Protein AF-A0A1B6I6C3-F1 (afdb_monomer)

InterPro domains:
  IPR018797 FAM98 [PF10239] (22-123)
  IPR018797 FAM98 [PTHR31353] (1-123)

Secondary structure (DSSP, 8-state):
-HHHHHHHHHHTT--S--HHHHHHHHHHGGG-HHHHHHHHHHHHHHHHHHT-S--PPPPSSGGGHHHHHHHHHHHHHHTT---HHHHSS-GGGTT-SHHHHHHHHHHHHHHHHHHHHHHHHS---

Radius of gyration: 13.98 Å; Cα contacts (8 Å, |Δi|>4): 141; chains: 1; bounding box: 34×27×42 Å

Solvent-accessible surface area (backbone atoms only — not comparable to full-atom values): 6972 Å² total; per-residue (Å²): 107,70,68,56,48,54,50,51,35,46,77,75,71,47,77,91,68,50,72,68,58,47,51,54,16,47,76,50,22,65,46,23,49,66,32,26,41,52,49,19,55,49,31,49,55,37,20,69,70,69,71,48,94,66,61,35,67,49,47,91,48,56,84,41,25,66,60,40,44,51,41,45,37,54,50,39,58,75,74,62,61,81,57,52,67,62,67,45,84,60,65,87,56,30,52,68,44,62,65,42,42,48,49,52,52,50,50,51,51,51,53,40,53,50,46,51,52,54,41,72,77,48,67,82,132

Nearest PDB structures (foldseek):
  3f29-assembly1_B  TM=3.106E-01  e=4.483E+00  Thioalkalivibrio nitratireducens
  1cnt-assembly1_1  TM=3.046E-01  e=4.264E+00  Homo sapiens

pLDDT: mean 94.32, std 7.53, range [50.09, 98.62]

Foldseek 3Di:
DLVVLQVLCVVVPNPPDDSVLSVVCLVCQLQDLSLQVLQQVLQVLLCVLVVDPDGADGDPGSVCSLVNLVRQLVSCVRVVPPPCLSNDDDSVRSSPDSVSSVVSSVVSSVSSVVSVVVCVVPPDD

Sequence (125 aa):
MENDILDAFKDIGYDKINSEKLESAIAEGPKSVEYTRLVEWLSKELKFLCSLDEHVNAITSADDSSSFLLEVSSFLKELGCQYTILTEGNVNQRLQTRGNRLLLLDFLLSELQAARMVRSNKPDP

Mean predicted aligned error: 3.37 Å

Structure (mmCIF, N/CA/C/O backbone):
data_AF-A0A1B6I6C3-F1
#
_entry.id   AF-A0A1B6I6C3-F1
#
loop_
_atom_site.group_PDB
_atom_site.id
_atom_site.type_symbol
_atom_site.label_atom_id
_atom_site.label_alt_id
_atom_site.label_comp_id
_atom_site.label_asym_id
_atom_site.label_entity_id
_atom_site.label_seq_id
_atom_site.pdbx_PDB_ins_code
_atom_site.Cartn_x
_atom_site.Cartn_y
_atom_site.Cartn_z
_atom_site.occupancy
_atom_site.B_iso_or_equiv
_atom_site.auth_seq_id
_atom_site.auth_comp_id
_atom_site.auth_asym_id
_atom_site.auth_atom_id
_atom_site.pdbx_PDB_model_num
ATOM 1 N N . MET A 1 1 ? 9.194 -10.058 9.286 1.00 78.38 1 MET A N 1
ATOM 2 C CA . MET A 1 1 ? 8.202 -9.432 8.393 1.00 78.38 1 MET A CA 1
ATOM 3 C C . MET A 1 1 ? 8.219 -7.913 8.499 1.00 78.38 1 MET A C 1
ATOM 5 O O . MET A 1 1 ? 8.493 -7.270 7.506 1.00 78.38 1 MET A O 1
ATOM 9 N N . GLU A 1 2 ? 7.976 -7.299 9.664 1.00 88.12 2 GLU A N 1
ATOM 10 C CA . GLU A 1 2 ? 7.976 -5.820 9.776 1.00 88.12 2 GLU A CA 1
ATOM 11 C C . GLU A 1 2 ? 9.348 -5.176 9.541 1.00 88.12 2 GLU A C 1
ATOM 13 O O . GLU A 1 2 ? 9.441 -4.210 8.789 1.00 88.12 2 GLU A O 1
ATOM 18 N N . ASN A 1 3 ? 10.414 -5.734 10.126 1.00 90.81 3 ASN A N 1
ATOM 19 C CA . ASN A 1 3 ? 11.779 -5.279 9.839 1.00 90.81 3 ASN A CA 1
ATOM 20 C C . ASN A 1 3 ? 12.133 -5.475 8.360 1.00 90.81 3 ASN A C 1
ATOM 22 O O . ASN A 1 3 ? 12.688 -4.570 7.753 1.00 90.81 3 ASN A O 1
ATOM 26 N N . ASP A 1 4 ? 11.723 -6.603 7.773 1.00 94.25 4 ASP A N 1
ATOM 27 C CA . ASP A 1 4 ? 11.951 -6.893 6.351 1.00 94.25 4 ASP A CA 1
ATOM 28 C C . ASP A 1 4 ? 11.240 -5.865 5.457 1.00 94.25 4 ASP A C 1
ATOM 30 O O . ASP A 1 4 ? 11.825 -5.370 4.502 1.00 94.25 4 ASP A O 1
ATOM 34 N N . ILE A 1 5 ? 10.014 -5.462 5.809 1.00 96.06 5 ILE A N 1
ATOM 35 C CA . ILE A 1 5 ? 9.279 -4.389 5.123 1.00 96.06 5 ILE A CA 1
ATOM 36 C C . ILE A 1 5 ? 10.001 -3.045 5.260 1.00 96.06 5 ILE A C 1
ATOM 38 O O . ILE A 1 5 ? 10.105 -2.306 4.283 1.00 96.06 5 ILE A O 1
ATOM 42 N N . LEU A 1 6 ? 10.506 -2.704 6.452 1.00 95.69 6 LEU A N 1
ATOM 43 C CA . LEU A 1 6 ? 11.266 -1.465 6.653 1.00 95.69 6 LEU A CA 1
ATOM 44 C C . LEU A 1 6 ? 12.542 -1.441 5.814 1.00 95.69 6 LEU A C 1
ATOM 46 O O . LEU A 1 6 ? 12.869 -0.405 5.238 1.00 95.69 6 LEU A O 1
ATOM 50 N N . ASP A 1 7 ? 13.261 -2.556 5.759 1.00 95.31 7 ASP A N 1
ATOM 51 C CA . ASP A 1 7 ? 14.483 -2.662 4.972 1.00 95.31 7 ASP A CA 1
ATOM 52 C C . ASP A 1 7 ? 14.167 -2.631 3.471 1.00 95.31 7 ASP A C 1
ATOM 54 O O . ASP A 1 7 ? 14.781 -1.853 2.745 1.00 95.31 7 ASP A O 1
ATOM 58 N N . ALA A 1 8 ? 13.105 -3.306 3.026 1.00 96.06 8 ALA A N 1
ATOM 59 C CA . ALA A 1 8 ? 12.632 -3.226 1.647 1.00 96.06 8 ALA A CA 1
ATOM 60 C C . ALA A 1 8 ? 12.236 -1.796 1.234 1.00 96.06 8 ALA A C 1
ATOM 62 O O . ALA A 1 8 ? 12.570 -1.377 0.126 1.00 96.06 8 ALA A O 1
ATOM 63 N N . PHE A 1 9 ? 11.587 -1.014 2.111 1.00 96.19 9 PHE A N 1
ATOM 64 C CA . PHE A 1 9 ? 11.314 0.409 1.859 1.00 96.19 9 PHE A CA 1
ATOM 65 C C . PHE A 1 9 ? 12.603 1.227 1.690 1.00 96.19 9 PHE A C 1
ATOM 67 O O . PHE A 1 9 ? 12.679 2.065 0.787 1.00 96.19 9 PHE A O 1
ATOM 74 N N . LYS A 1 10 ? 13.634 0.977 2.505 1.00 94.12 10 LYS A N 1
ATOM 75 C CA . LYS A 1 10 ? 14.937 1.646 2.351 1.00 94.12 10 LYS A CA 1
ATOM 76 C C . LYS A 1 10 ? 15.603 1.269 1.031 1.00 94.12 10 LYS A C 1
ATOM 78 O O . LYS A 1 10 ? 16.086 2.160 0.335 1.00 94.12 10 LYS A O 1
ATOM 83 N N . ASP A 1 11 ? 15.577 -0.010 0.664 1.00 92.88 11 ASP A N 1
ATOM 84 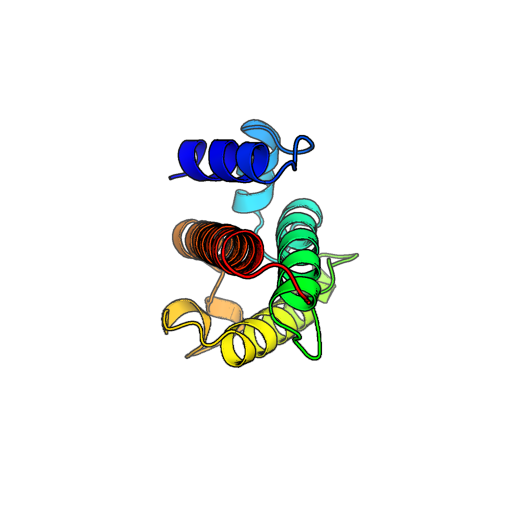C CA . ASP A 1 11 ? 16.205 -0.525 -0.558 1.00 92.88 11 ASP A CA 1
ATOM 85 C C . ASP A 1 11 ? 15.616 0.099 -1.827 1.00 92.88 11 ASP A C 1
ATOM 87 O O . ASP A 1 11 ? 16.311 0.298 -2.824 1.00 92.88 11 ASP A O 1
ATOM 91 N N . ILE A 1 12 ? 14.332 0.461 -1.793 1.00 92.50 12 ILE A N 1
ATOM 92 C CA . ILE A 1 12 ? 13.666 1.151 -2.901 1.00 92.50 12 ILE A CA 1
ATOM 93 C C . ILE A 1 12 ? 13.721 2.683 -2.805 1.00 92.50 12 ILE A C 1
ATOM 95 O O . ILE A 1 12 ? 13.165 3.356 -3.680 1.00 92.50 12 ILE A O 1
ATOM 99 N N . GLY A 1 13 ? 14.417 3.234 -1.807 1.00 91.62 13 GLY A N 1
ATOM 100 C CA . GLY A 1 13 ? 14.655 4.669 -1.645 1.00 91.62 13 GLY A CA 1
ATOM 101 C C . GLY A 1 13 ? 13.561 5.430 -0.889 1.00 91.62 13 GLY A C 1
ATOM 102 O O . GLY A 1 13 ? 13.476 6.648 -1.027 1.00 91.62 13 GLY A O 1
ATOM 103 N N . TYR A 1 14 ? 12.718 4.747 -0.108 1.00 93.38 14 TYR A N 1
ATOM 104 C CA . TYR A 1 14 ? 11.714 5.371 0.754 1.00 93.38 14 TYR A CA 1
ATOM 105 C C . TYR A 1 14 ? 12.191 5.407 2.213 1.00 93.38 14 TYR A C 1
ATOM 107 O O . TYR A 1 14 ? 12.094 4.432 2.954 1.00 93.38 14 TYR A O 1
ATOM 115 N N . ASP A 1 15 ? 12.676 6.564 2.655 1.00 90.25 15 ASP A N 1
ATOM 116 C CA . ASP A 1 15 ? 13.295 6.779 3.972 1.00 90.25 15 ASP A CA 1
ATOM 117 C C . ASP A 1 15 ? 12.369 7.458 5.001 1.00 90.25 15 ASP A C 1
ATOM 119 O O . ASP A 1 15 ? 12.757 7.723 6.140 1.00 90.25 15 ASP A O 1
ATOM 123 N N . LYS A 1 16 ? 11.115 7.740 4.627 1.00 91.69 16 LYS A N 1
ATOM 124 C CA . LYS 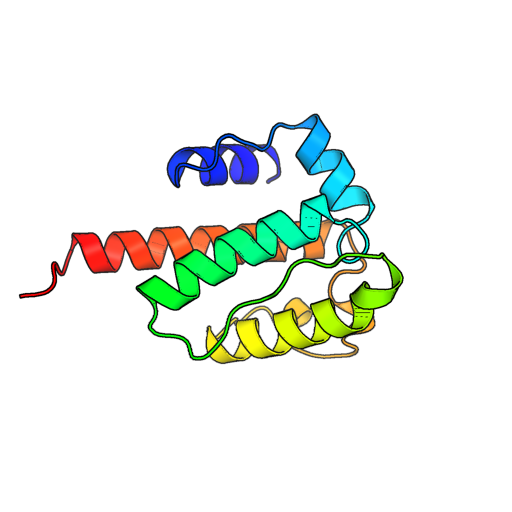A 1 16 ? 10.170 8.512 5.458 1.00 91.69 16 LYS A CA 1
ATOM 125 C C . LYS A 1 16 ? 9.478 7.682 6.547 1.00 91.69 16 LYS A C 1
ATOM 127 O O . LYS A 1 16 ? 8.802 8.256 7.415 1.00 91.69 16 LYS A O 1
ATOM 132 N N . ILE A 1 17 ? 9.641 6.358 6.506 1.00 94.12 17 ILE A N 1
ATOM 133 C CA . ILE A 1 17 ? 9.044 5.395 7.435 1.00 94.12 17 ILE A CA 1
ATOM 134 C C . ILE A 1 17 ? 10.085 4.858 8.424 1.00 94.12 17 ILE A C 1
ATOM 136 O O . ILE A 1 17 ? 11.242 4.634 8.084 1.00 94.12 17 ILE A O 1
ATOM 140 N N . ASN A 1 18 ? 9.664 4.651 9.668 1.00 94.75 18 ASN A N 1
ATOM 141 C CA . ASN A 1 18 ? 10.442 3.984 10.710 1.00 94.75 18 ASN A CA 1
ATOM 142 C C . ASN A 1 18 ? 9.544 2.968 11.438 1.00 94.75 18 ASN A C 1
ATOM 144 O O . ASN A 1 18 ? 8.349 2.893 11.151 1.00 94.75 18 ASN A O 1
ATOM 148 N N . SER A 1 19 ? 10.108 2.202 12.376 1.00 94.38 19 SER A N 1
ATOM 149 C CA . SER A 1 19 ? 9.370 1.148 13.090 1.00 94.38 19 SER A CA 1
ATOM 150 C C . SER A 1 19 ? 8.092 1.653 13.759 1.00 94.38 19 SER A C 1
ATOM 152 O O . SER A 1 19 ? 7.041 1.051 13.581 1.00 94.38 19 SER A O 1
ATOM 154 N N . GLU A 1 20 ? 8.159 2.775 14.475 1.00 95.25 20 GLU A N 1
ATOM 155 C CA . GLU A 1 20 ? 7.018 3.325 15.218 1.00 95.25 20 GLU A CA 1
ATOM 156 C C . GLU A 1 20 ? 5.900 3.801 14.280 1.00 95.25 20 GLU A C 1
ATOM 158 O O . GLU A 1 20 ? 4.727 3.471 14.463 1.00 95.25 20 GLU A O 1
ATOM 163 N N . LYS A 1 21 ? 6.260 4.531 13.217 1.00 95.19 21 LYS A N 1
ATOM 164 C CA . LYS A 1 21 ? 5.296 4.982 12.208 1.00 95.19 21 LYS A CA 1
ATOM 165 C C . LYS A 1 21 ? 4.667 3.809 11.466 1.00 95.19 21 LYS A C 1
ATOM 167 O O . LYS A 1 21 ? 3.473 3.852 11.187 1.00 95.19 21 LYS A O 1
ATOM 172 N N . LEU A 1 22 ? 5.453 2.781 11.140 1.00 96.44 22 LEU A N 1
ATOM 173 C CA . LEU A 1 22 ? 4.948 1.587 10.472 1.00 96.44 22 LEU A CA 1
ATOM 174 C C . LEU A 1 22 ? 3.979 0.833 11.385 1.00 96.44 22 LEU A C 1
ATOM 176 O O . LEU A 1 22 ? 2.896 0.458 10.946 1.00 96.44 22 LEU A O 1
ATOM 180 N N . GLU A 1 23 ? 4.331 0.660 12.658 1.00 96.56 23 GLU A N 1
ATOM 181 C CA . GLU A 1 23 ? 3.480 -0.008 13.639 1.00 96.56 23 GLU A CA 1
ATOM 182 C C . GLU A 1 23 ? 2.133 0.706 13.807 1.00 96.56 23 GLU A C 1
ATOM 184 O O . GLU A 1 23 ? 1.088 0.052 13.736 1.00 96.56 23 GLU A O 1
ATOM 189 N N . SER A 1 24 ? 2.159 2.036 13.946 1.00 95.75 24 SER A N 1
ATOM 190 C CA . SER A 1 24 ? 0.962 2.880 14.033 1.00 95.75 24 SER A CA 1
ATOM 191 C C . SER A 1 24 ? 0.108 2.800 12.762 1.00 95.75 24 SER A C 1
ATOM 193 O O . SER A 1 24 ? -1.087 2.503 12.823 1.00 95.75 24 SER A O 1
ATOM 195 N N . ALA A 1 25 ? 0.734 2.938 11.588 1.00 97.00 25 ALA A N 1
ATOM 196 C CA . ALA A 1 25 ? 0.055 2.820 10.302 1.00 97.00 25 ALA A CA 1
ATOM 197 C C . ALA A 1 25 ? -0.637 1.454 10.153 1.00 97.00 25 ALA A C 1
ATOM 199 O O . ALA A 1 25 ? -1.807 1.368 9.782 1.00 97.00 25 ALA A O 1
ATOM 200 N N . ILE A 1 26 ? 0.050 0.364 10.501 1.00 97.38 26 ILE A N 1
ATOM 201 C CA . ILE A 1 26 ? -0.522 -0.981 10.431 1.00 97.38 26 ILE A CA 1
ATOM 202 C C . ILE A 1 26 ? -1.643 -1.174 11.453 1.00 97.38 26 ILE A C 1
ATOM 204 O O . ILE A 1 26 ? -2.570 -1.928 11.162 1.00 97.38 26 ILE A O 1
ATOM 208 N N . ALA A 1 27 ? -1.594 -0.550 12.633 1.00 97.06 27 ALA A N 1
ATOM 209 C CA . ALA A 1 27 ? -2.629 -0.699 13.660 1.00 97.06 27 ALA A CA 1
ATOM 210 C C . ALA A 1 27 ? -4.008 -0.225 13.167 1.00 97.06 27 ALA A C 1
ATOM 212 O O . ALA A 1 27 ? -5.021 -0.887 13.417 1.00 97.06 27 ALA A O 1
ATOM 213 N N . GLU A 1 28 ? -4.040 0.843 12.375 1.00 96.00 28 GLU A N 1
ATOM 214 C CA . GLU A 1 28 ? -5.264 1.415 11.802 1.00 96.00 28 GLU A CA 1
ATOM 215 C C . GLU A 1 28 ? -5.539 0.957 10.356 1.00 96.00 28 GLU A C 1
ATOM 217 O O . GLU A 1 28 ? -6.692 0.930 9.916 1.00 96.00 28 GLU A O 1
ATOM 222 N N . GLY A 1 29 ? -4.507 0.529 9.622 1.00 97.12 29 GLY A N 1
ATOM 223 C CA . GLY A 1 29 ? -4.614 -0.038 8.278 1.00 97.12 29 GLY A CA 1
ATOM 224 C C . GLY A 1 29 ? -5.336 0.894 7.299 1.00 97.12 29 GLY A C 1
ATOM 225 O O . GLY A 1 29 ? -4.941 2.049 7.172 1.00 97.12 29 GLY A O 1
ATOM 226 N N . PRO A 1 30 ? -6.417 0.456 6.622 1.00 97.56 30 PRO A N 1
ATOM 227 C CA . PRO A 1 30 ? -7.103 1.263 5.606 1.00 97.56 30 PRO A CA 1
ATOM 228 C C . PRO A 1 30 ? -7.773 2.537 6.148 1.00 97.56 30 PRO A C 1
ATOM 230 O O . PRO A 1 30 ? -8.325 3.297 5.362 1.00 97.56 30 PRO A O 1
ATOM 233 N N . LYS A 1 31 ? -7.768 2.765 7.469 1.00 97.50 31 LYS A N 1
ATOM 234 C CA . LYS A 1 31 ? -8.241 4.008 8.096 1.00 97.50 31 LYS A CA 1
ATOM 235 C C . LYS A 1 31 ? -7.116 4.978 8.472 1.00 97.50 31 LYS A C 1
ATOM 237 O O . LYS A 1 31 ? -7.423 6.111 8.821 1.00 97.50 31 LYS A O 1
ATOM 242 N N . SER A 1 32 ? -5.851 4.564 8.376 1.00 97.94 32 SER A N 1
ATOM 243 C CA . SER A 1 32 ? -4.702 5.442 8.608 1.00 97.94 32 SER A CA 1
ATOM 244 C C . SER A 1 32 ? -4.276 6.130 7.318 1.00 97.94 32 SER A C 1
ATOM 246 O O . SER A 1 32 ? -3.985 5.491 6.302 1.00 97.94 32 SER A O 1
ATOM 248 N N . VAL A 1 33 ? -4.170 7.455 7.378 1.00 97.50 33 VAL A N 1
ATOM 249 C CA . VAL A 1 33 ? -3.626 8.262 6.281 1.00 97.50 33 VAL A CA 1
ATOM 250 C C . VAL A 1 33 ? -2.186 7.833 5.975 1.00 97.50 33 VAL A C 1
ATOM 252 O O . VAL A 1 33 ? -1.814 7.685 4.815 1.00 97.50 33 VAL A O 1
ATOM 255 N N . GLU A 1 34 ? -1.372 7.565 6.993 1.00 97.31 34 GLU A N 1
ATOM 256 C CA . GLU A 1 34 ? 0.003 7.088 6.841 1.00 97.31 34 GLU A CA 1
ATOM 257 C C . GLU A 1 34 ? 0.067 5.739 6.116 1.00 97.31 34 GLU A C 1
ATOM 259 O O . GLU A 1 34 ? 0.842 5.605 5.171 1.00 97.31 34 GLU A O 1
ATOM 264 N N . TYR A 1 35 ? -0.762 4.762 6.497 1.00 98.44 35 TYR A N 1
ATOM 265 C CA . TYR A 1 35 ? -0.795 3.453 5.834 1.00 98.44 35 TYR A CA 1
ATOM 266 C C . TYR A 1 35 ? -1.185 3.573 4.361 1.00 98.44 35 TYR A C 1
ATOM 268 O O . TYR A 1 35 ? -0.517 3.027 3.483 1.00 98.44 35 TYR A O 1
ATOM 276 N N . THR A 1 36 ? -2.250 4.322 4.076 1.00 98.56 36 THR A N 1
ATOM 277 C CA . THR A 1 36 ? -2.730 4.497 2.700 1.00 98.56 36 THR A CA 1
ATOM 278 C C . THR A 1 36 ? -1.754 5.301 1.837 1.00 98.56 36 THR A C 1
ATOM 280 O O . THR A 1 36 ? -1.633 5.007 0.654 1.00 98.56 36 THR A O 1
ATOM 283 N N . ARG A 1 37 ? -0.967 6.223 2.415 1.00 98.19 37 ARG A N 1
ATOM 284 C CA . ARG A 1 37 ? 0.146 6.908 1.725 1.00 98.19 37 ARG A CA 1
ATOM 285 C C . ARG A 1 37 ? 1.289 5.975 1.338 1.00 98.19 37 ARG A C 1
ATOM 287 O O . ARG A 1 37 ? 1.902 6.183 0.293 1.00 98.19 37 ARG A O 1
ATOM 294 N N . LEU A 1 38 ? 1.596 4.963 2.155 1.00 98.38 38 LEU A N 1
ATOM 295 C CA . LEU A 1 38 ? 2.586 3.946 1.780 1.00 98.38 38 LEU A CA 1
ATOM 296 C C . LEU A 1 38 ? 2.108 3.164 0.551 1.00 98.38 38 LEU A C 1
ATOM 298 O O . LEU A 1 38 ? 2.862 3.001 -0.405 1.00 98.38 38 LEU A O 1
ATOM 302 N N . VAL A 1 39 ? 0.841 2.740 0.557 1.00 98.62 39 VAL A N 1
ATOM 303 C CA . VAL A 1 39 ? 0.219 2.027 -0.569 1.00 98.62 39 VAL A CA 1
ATOM 304 C C . VAL A 1 39 ? 0.138 2.912 -1.816 1.00 98.62 39 VAL A C 1
ATOM 306 O O . VAL A 1 39 ? 0.500 2.463 -2.902 1.00 98.62 39 VAL A O 1
ATOM 309 N N . GLU A 1 40 ? -0.257 4.179 -1.671 1.00 98.56 40 GLU A N 1
ATOM 310 C CA . GLU A 1 40 ? -0.277 5.153 -2.767 1.00 98.56 40 GLU A CA 1
ATOM 311 C C . GLU A 1 40 ? 1.108 5.289 -3.402 1.00 98.56 40 GLU A C 1
ATOM 313 O O . GLU A 1 40 ? 1.245 5.167 -4.619 1.00 98.56 40 GLU A O 1
ATOM 318 N N . TRP A 1 41 ? 2.145 5.504 -2.590 1.00 98.06 41 TRP A N 1
ATOM 319 C CA . TRP A 1 41 ? 3.500 5.685 -3.099 1.00 98.06 41 TRP A CA 1
ATOM 320 C C . TRP A 1 41 ? 3.994 4.450 -3.867 1.00 98.06 41 TRP A C 1
ATOM 322 O O . TRP A 1 41 ? 4.485 4.587 -4.986 1.00 98.06 41 TRP A O 1
ATOM 332 N N . LEU A 1 42 ? 3.784 3.246 -3.321 1.00 98.50 42 LEU A N 1
ATOM 333 C CA . LEU A 1 42 ? 4.136 1.992 -3.997 1.00 98.50 42 LEU A CA 1
ATOM 334 C C . LEU A 1 42 ? 3.363 1.814 -5.311 1.00 98.50 42 LEU A C 1
ATOM 336 O O . LEU A 1 42 ? 3.951 1.473 -6.336 1.00 98.50 42 LEU A O 1
ATOM 340 N N . SER A 1 43 ? 2.054 2.079 -5.301 1.00 98.50 43 SER A N 1
ATOM 341 C CA . SER A 1 43 ? 1.210 1.931 -6.491 1.00 98.50 43 SER A CA 1
ATOM 342 C C . SER A 1 43 ? 1.562 2.929 -7.600 1.00 98.50 43 SER A C 1
ATOM 344 O O . SER A 1 43 ? 1.493 2.570 -8.771 1.00 98.50 43 SER A O 1
ATOM 346 N N . LYS A 1 44 ? 2.016 4.148 -7.266 1.00 97.88 44 LYS A N 1
ATOM 347 C CA . LYS A 1 44 ? 2.517 5.135 -8.243 1.00 97.88 44 LYS A CA 1
ATOM 348 C C . LYS A 1 44 ? 3.782 4.654 -8.948 1.00 97.88 44 LYS A C 1
ATOM 350 O O . LYS A 1 44 ? 3.877 4.758 -10.171 1.00 97.88 44 LYS A O 1
ATOM 355 N N . GLU A 1 45 ? 4.731 4.109 -8.192 1.00 97.25 45 GLU A N 1
ATOM 356 C CA . GLU A 1 45 ? 5.966 3.553 -8.751 1.00 97.25 45 GLU A CA 1
ATOM 357 C C . GLU A 1 45 ? 5.675 2.346 -9.654 1.00 97.25 45 GLU A C 1
ATOM 359 O O . GLU A 1 45 ? 6.176 2.263 -10.777 1.00 97.25 45 GLU A O 1
ATOM 364 N N . LEU A 1 46 ? 4.814 1.435 -9.191 1.00 97.56 46 LEU A N 1
ATOM 365 C CA . LEU A 1 46 ? 4.377 0.267 -9.957 1.00 97.56 46 LEU A CA 1
ATOM 366 C C . LEU A 1 46 ? 3.620 0.655 -11.223 1.00 97.56 46 LEU A C 1
ATOM 368 O O . LEU A 1 46 ? 3.896 0.096 -12.279 1.00 97.56 46 LEU A O 1
ATOM 372 N N . LYS A 1 47 ? 2.722 1.643 -11.150 1.00 96.81 47 LYS A N 1
ATOM 373 C CA . LYS A 1 47 ? 2.017 2.164 -12.324 1.00 96.81 47 LYS A CA 1
ATOM 374 C C . LYS A 1 47 ? 2.999 2.568 -13.417 1.00 96.81 47 LYS A C 1
ATOM 376 O O . LYS A 1 47 ? 2.833 2.179 -14.570 1.00 96.81 47 LYS A O 1
ATOM 381 N N . PHE A 1 48 ? 4.029 3.328 -13.048 1.00 93.81 48 PHE A N 1
ATOM 382 C CA . PHE A 1 48 ? 5.036 3.789 -13.995 1.00 93.81 48 PHE A CA 1
ATOM 383 C C . PHE A 1 48 ? 5.858 2.636 -14.585 1.00 93.81 48 PHE A C 1
ATOM 385 O O . PHE A 1 48 ? 6.083 2.600 -15.790 1.00 93.81 48 PHE A O 1
ATOM 392 N N . LEU A 1 49 ? 6.300 1.684 -13.759 1.00 93.94 49 LEU A N 1
ATOM 393 C CA . LEU A 1 49 ? 7.179 0.598 -14.207 1.00 93.94 49 LEU A CA 1
ATOM 394 C C . LEU A 1 49 ? 6.450 -0.516 -14.966 1.00 93.94 49 LEU A C 1
ATOM 396 O O . LEU A 1 49 ? 7.035 -1.117 -15.863 1.00 93.94 49 LEU A O 1
ATOM 400 N N . CYS A 1 50 ? 5.194 -0.786 -14.615 1.00 93.06 50 CYS A N 1
ATOM 401 C CA . CYS A 1 50 ? 4.387 -1.858 -15.193 1.00 93.06 50 CYS A CA 1
ATOM 402 C C . CYS A 1 50 ? 3.388 -1.358 -16.251 1.00 93.06 50 CYS A C 1
ATOM 404 O O . CYS A 1 50 ? 2.653 -2.169 -16.802 1.00 93.06 50 CYS A O 1
ATOM 406 N N . SER A 1 51 ? 3.378 -0.053 -16.563 1.00 92.56 51 SER A N 1
ATOM 407 C CA . SER A 1 51 ? 2.442 0.577 -17.514 1.00 92.56 51 SER A CA 1
ATOM 408 C C . SER A 1 51 ? 0.967 0.312 -17.182 1.00 92.56 51 SER A C 1
ATOM 410 O O . SER A 1 51 ? 0.185 -0.028 -18.065 1.00 92.56 51 SER A O 1
ATOM 412 N N . LEU A 1 52 ? 0.611 0.453 -15.902 1.00 94.38 52 LEU A N 1
ATOM 413 C CA . LEU A 1 52 ? -0.762 0.265 -15.417 1.00 94.38 52 LEU A CA 1
ATOM 414 C C . LEU A 1 52 ? -1.624 1.502 -15.717 1.00 94.38 52 LEU A C 1
ATOM 416 O O . LEU A 1 52 ? -1.118 2.628 -15.811 1.00 94.38 52 LEU A O 1
ATOM 420 N N . ASP A 1 53 ? -2.932 1.305 -15.812 1.00 93.00 53 ASP A N 1
ATOM 421 C CA . ASP A 1 53 ? -3.913 2.347 -16.098 1.00 93.00 53 ASP A CA 1
ATOM 422 C C . ASP A 1 53 ? -4.020 3.334 -14.926 1.00 93.00 53 ASP A C 1
ATOM 424 O O . ASP A 1 53 ? -3.936 4.559 -15.097 1.00 93.00 53 ASP A O 1
ATOM 428 N N . GLU A 1 54 ? -4.135 2.820 -13.699 1.00 93.75 54 GLU A N 1
ATOM 429 C CA . GLU A 1 54 ? -4.376 3.613 -12.492 1.00 93.75 54 GLU A CA 1
ATOM 430 C C . GLU A 1 54 ? -3.437 3.259 -11.328 1.00 93.75 54 GLU A C 1
ATOM 432 O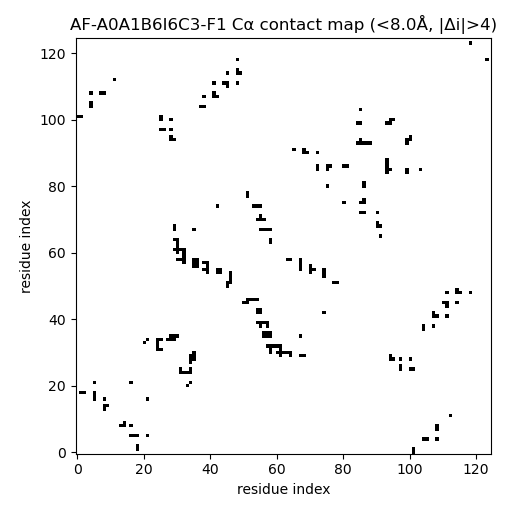 O . GLU A 1 54 ? -2.560 2.405 -11.414 1.00 93.75 54 GLU A O 1
ATOM 437 N N . HIS A 1 55 ? -3.549 4.032 -10.250 1.00 97.56 55 HIS A N 1
ATOM 438 C CA . HIS A 1 55 ? -2.848 3.820 -8.987 1.00 97.56 55 HIS A CA 1
ATOM 439 C C . HIS A 1 55 ? -3.836 4.069 -7.846 1.00 97.56 55 HIS A C 1
ATOM 441 O O . HIS A 1 55 ? -4.904 4.638 -8.065 1.00 97.56 55 HIS A O 1
ATOM 447 N N . VAL A 1 56 ? -3.472 3.666 -6.633 1.00 98.25 56 VAL A N 1
ATOM 448 C CA . VAL A 1 56 ? -4.313 3.841 -5.447 1.00 98.25 56 VAL A CA 1
ATOM 449 C C . VAL A 1 56 ? -4.060 5.218 -4.840 1.00 98.25 56 VAL A C 1
ATOM 451 O O . VAL A 1 56 ? -2.906 5.596 -4.651 1.00 98.25 56 VAL A O 1
ATOM 454 N N . ASN A 1 57 ? -5.113 5.946 -4.480 1.00 98.12 57 ASN A N 1
ATOM 455 C CA . ASN A 1 57 ? -5.005 7.241 -3.813 1.00 98.12 57 ASN A CA 1
ATOM 456 C C . ASN A 1 57 ? -5.027 7.080 -2.291 1.00 98.12 57 ASN A C 1
ATOM 458 O O . ASN A 1 57 ? -5.775 6.271 -1.740 1.00 98.12 57 ASN A O 1
ATOM 462 N N . ALA A 1 58 ? -4.219 7.874 -1.589 1.00 98.31 58 ALA A N 1
ATOM 463 C CA . ALA A 1 58 ? -4.282 7.920 -0.134 1.00 98.31 58 ALA A CA 1
ATOM 464 C C . ALA A 1 58 ? -5.584 8.583 0.337 1.00 98.31 58 ALA A C 1
ATOM 466 O O . ALA A 1 58 ? -6.091 9.510 -0.297 1.00 98.31 58 ALA A O 1
ATOM 467 N N . ILE A 1 59 ? -6.095 8.147 1.488 1.00 98.38 59 ILE A N 1
ATOM 468 C CA . ILE A 1 59 ? -7.294 8.754 2.076 1.00 98.38 59 ILE A CA 1
ATOM 469 C C . ILE A 1 59 ? -6.987 10.126 2.677 1.00 98.38 59 ILE A C 1
ATOM 471 O O . ILE A 1 59 ? -5.857 10.408 3.090 1.00 98.38 59 ILE A O 1
ATOM 475 N N . THR A 1 60 ? -8.020 10.960 2.797 1.00 96.88 60 THR A N 1
ATOM 476 C CA . THR A 1 60 ? -7.944 12.239 3.523 1.00 96.88 60 THR A CA 1
ATOM 477 C C . THR A 1 60 ? -8.650 12.184 4.876 1.00 96.88 60 THR A C 1
ATOM 479 O O . THR A 1 60 ? -8.269 12.905 5.798 1.00 96.88 60 THR A O 1
ATOM 482 N N . SER A 1 61 ? -9.626 11.283 5.011 1.00 96.69 61 SER A N 1
ATOM 483 C CA . SER A 1 61 ? -10.339 10.940 6.241 1.00 96.69 61 SER A CA 1
ATOM 484 C C . SER A 1 61 ? -10.520 9.422 6.340 1.00 96.69 61 SER A C 1
ATOM 486 O O . SER A 1 61 ? -10.578 8.725 5.329 1.00 96.69 61 SER A O 1
ATOM 488 N N . ALA A 1 62 ? -10.693 8.894 7.555 1.00 96.06 62 ALA A N 1
ATOM 489 C CA . ALA A 1 62 ? -11.035 7.486 7.776 1.00 96.06 62 ALA A CA 1
ATOM 490 C C . ALA A 1 62 ? -12.354 7.062 7.088 1.00 96.06 62 ALA A C 1
ATOM 492 O O . ALA A 1 62 ? -12.556 5.871 6.818 1.00 96.06 62 ALA A O 1
ATOM 493 N N . ASP A 1 63 ? -13.233 8.020 6.780 1.00 96.31 63 ASP A N 1
ATOM 494 C CA . ASP A 1 63 ? -14.481 7.796 6.040 1.00 96.31 63 ASP A CA 1
ATOM 495 C C . ASP A 1 63 ? -14.231 7.348 4.588 1.00 96.31 63 ASP A C 1
ATOM 497 O O . ASP A 1 63 ? -15.018 6.578 4.035 1.00 96.31 63 ASP A O 1
ATOM 501 N N . ASP A 1 64 ? -13.089 7.722 4.002 1.00 96.88 64 ASP A N 1
ATOM 502 C CA . ASP A 1 64 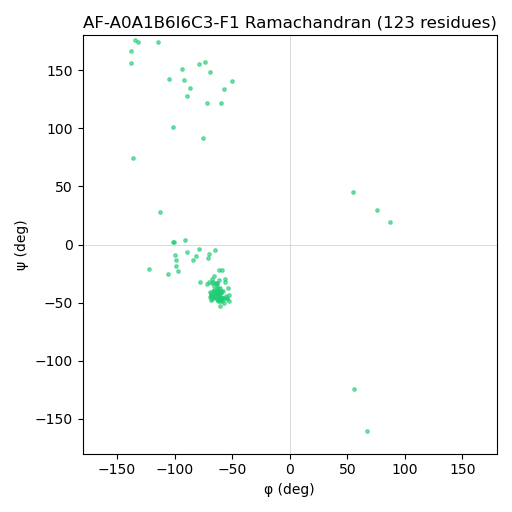? -12.717 7.361 2.627 1.00 96.88 64 ASP A CA 1
ATOM 503 C C . ASP A 1 64 ? -12.191 5.912 2.519 1.00 96.88 64 ASP A C 1
ATOM 505 O O . ASP A 1 64 ? -11.917 5.415 1.425 1.00 96.88 64 ASP A O 1
ATOM 509 N N . SER A 1 65 ? -12.058 5.200 3.647 1.00 97.06 65 SER A N 1
ATOM 510 C CA . SER A 1 65 ? -11.466 3.852 3.704 1.00 97.06 65 SER A CA 1
ATOM 511 C C . SER A 1 65 ? -12.157 2.831 2.793 1.00 97.06 65 SER A C 1
ATOM 513 O O . SER A 1 65 ? -11.502 1.937 2.260 1.00 97.06 65 SER A O 1
ATOM 515 N N . SER A 1 66 ? -13.469 2.964 2.574 1.00 96.38 66 SER A N 1
ATOM 516 C CA . SER A 1 66 ? -14.208 2.071 1.670 1.00 96.38 66 SER A CA 1
ATOM 517 C C . SER A 1 66 ? -13.804 2.277 0.207 1.00 96.38 66 SER A C 1
ATOM 519 O O . SER A 1 66 ? -13.608 1.299 -0.513 1.00 96.38 66 SER A O 1
ATOM 521 N N . SER A 1 67 ? -13.632 3.533 -0.217 1.00 96.88 67 SER A N 1
ATOM 522 C CA . SER A 1 67 ? -13.162 3.881 -1.563 1.00 96.88 67 SER A CA 1
ATOM 523 C C . SER A 1 67 ? -11.731 3.394 -1.776 1.00 96.88 67 SER A C 1
ATOM 525 O O . SER A 1 67 ? -11.462 2.700 -2.753 1.00 96.88 67 SER A O 1
ATOM 527 N N . PHE A 1 68 ? -10.852 3.623 -0.795 1.00 98.31 68 PHE A N 1
ATOM 528 C CA . PHE A 1 68 ? -9.481 3.108 -0.809 1.00 98.31 68 PHE A CA 1
ATOM 529 C C . PHE A 1 68 ? -9.428 1.585 -1.004 1.00 98.31 68 PHE A C 1
ATOM 531 O O . PHE A 1 68 ? -8.678 1.082 -1.836 1.00 98.31 68 PHE A O 1
ATOM 538 N N . LEU A 1 69 ? -10.251 0.823 -0.274 1.00 98.19 69 LEU A N 1
ATOM 539 C CA . LEU A 1 69 ? -10.289 -0.639 -0.398 1.00 98.19 69 LEU A CA 1
ATOM 540 C C . LEU A 1 69 ? -10.735 -1.110 -1.790 1.00 98.19 69 LEU A C 1
ATOM 542 O O . LEU A 1 69 ? -10.257 -2.145 -2.269 1.00 98.19 69 LEU A O 1
ATOM 546 N N . LEU A 1 70 ? -11.641 -0.376 -2.440 1.00 97.38 70 LEU A N 1
ATOM 547 C CA . LEU A 1 70 ? -12.065 -0.656 -3.811 1.00 97.38 70 LEU A CA 1
ATOM 548 C C . LEU A 1 70 ? -10.940 -0.368 -4.809 1.00 97.38 70 LEU A C 1
ATOM 550 O O . LEU A 1 70 ? -10.664 -1.225 -5.647 1.00 97.38 70 LEU A O 1
ATOM 554 N N . GLU A 1 71 ? -10.251 0.766 -4.672 1.00 97.94 71 GLU A N 1
ATOM 555 C CA . GLU A 1 71 ? -9.089 1.116 -5.499 1.00 97.94 71 GLU A CA 1
ATOM 556 C C . GLU A 1 71 ? -7.976 0.070 -5.374 1.00 97.94 71 GLU A C 1
ATOM 558 O O . GLU A 1 71 ? -7.528 -0.466 -6.386 1.00 97.94 71 GLU A O 1
ATOM 563 N N . VAL A 1 72 ? -7.603 -0.318 -4.146 1.00 98.31 72 VAL A N 1
ATOM 564 C CA . VAL A 1 72 ? -6.632 -1.402 -3.901 1.00 98.31 72 VAL A CA 1
ATOM 565 C C . VAL A 1 72 ? -7.075 -2.688 -4.590 1.00 98.31 72 VAL A C 1
ATOM 567 O O . VAL A 1 72 ? -6.276 -3.364 -5.227 1.00 98.31 72 VAL A O 1
ATOM 570 N N . SER A 1 73 ? -8.356 -3.036 -4.497 1.00 96.25 73 SER A N 1
ATOM 571 C CA . SER A 1 73 ? -8.868 -4.275 -5.085 1.00 96.25 73 SER A CA 1
ATOM 572 C C . SER A 1 73 ? -8.802 -4.281 -6.610 1.00 96.25 73 SER A C 1
ATOM 574 O O . SER A 1 73 ? -8.521 -5.325 -7.197 1.00 96.25 73 SER A O 1
ATOM 576 N N . SER A 1 74 ? -9.085 -3.148 -7.251 1.00 96.12 74 SER A N 1
ATOM 577 C CA . SER A 1 74 ? -8.951 -2.994 -8.701 1.00 96.12 74 SER A CA 1
ATOM 578 C C . SER A 1 74 ? -7.482 -3.044 -9.115 1.00 96.12 74 SER A C 1
ATOM 580 O O . SER A 1 74 ? -7.125 -3.835 -9.984 1.00 96.12 74 SER A O 1
ATOM 582 N N . PHE A 1 75 ? -6.625 -2.302 -8.411 1.00 98.25 75 PHE A N 1
ATOM 583 C CA . PHE A 1 75 ? -5.189 -2.243 -8.670 1.00 98.25 75 PHE A CA 1
ATOM 584 C C . PHE A 1 75 ? -4.514 -3.616 -8.545 1.00 98.25 75 PHE A C 1
ATOM 586 O O . PHE A 1 75 ? -3.767 -4.036 -9.422 1.00 98.25 75 PHE A O 1
ATOM 593 N N . LEU A 1 76 ? -4.821 -4.374 -7.487 1.00 97.88 76 LEU A N 1
ATOM 594 C CA . LEU A 1 76 ? -4.268 -5.717 -7.292 1.00 97.88 76 LEU A CA 1
ATOM 595 C C . LEU A 1 76 ? -4.712 -6.705 -8.376 1.00 97.88 76 LEU A C 1
ATOM 597 O O . LEU A 1 76 ? -3.948 -7.603 -8.722 1.00 97.88 76 LEU A O 1
ATOM 601 N N . LYS A 1 77 ? -5.934 -6.566 -8.906 1.00 95.19 77 LYS A N 1
ATOM 602 C CA . LYS A 1 77 ? -6.405 -7.400 -10.022 1.00 95.19 77 LYS A CA 1
ATOM 603 C C . LYS A 1 77 ? -5.654 -7.082 -11.307 1.00 95.19 77 LYS A C 1
ATOM 605 O O . LYS A 1 77 ? -5.266 -8.011 -12.006 1.00 95.19 77 LYS A O 1
ATOM 610 N N . GLU A 1 78 ? -5.442 -5.802 -11.591 1.00 96.38 78 GLU A N 1
ATOM 611 C CA . GLU A 1 78 ? -4.669 -5.349 -12.748 1.00 96.38 78 GLU A CA 1
ATOM 612 C C . GLU A 1 78 ? -3.211 -5.826 -12.671 1.00 96.38 78 GLU A C 1
ATOM 614 O O . GLU A 1 78 ? -2.681 -6.365 -13.639 1.00 96.38 78 GLU A O 1
ATOM 619 N N . LEU A 1 79 ? -2.604 -5.741 -11.483 1.00 96.19 79 LEU A N 1
ATOM 620 C CA . LEU A 1 79 ? -1.246 -6.223 -11.218 1.00 96.19 79 LEU A CA 1
ATOM 621 C C . LEU A 1 79 ? -1.127 -7.763 -11.224 1.00 96.19 79 LEU A C 1
ATOM 623 O O . LEU A 1 79 ? -0.025 -8.297 -11.156 1.00 96.19 79 LEU A O 1
ATOM 627 N N . GLY A 1 80 ? -2.241 -8.502 -11.291 1.00 95.12 80 GLY A N 1
ATOM 628 C CA . GLY A 1 80 ? -2.234 -9.968 -11.309 1.00 95.12 80 GLY A CA 1
ATOM 629 C C . GLY A 1 80 ? -1.951 -10.620 -9.948 1.00 95.12 80 GLY A C 1
ATOM 630 O O . GLY A 1 80 ? -1.395 -11.718 -9.891 1.00 95.12 80 GLY A O 1
ATOM 631 N N . CYS A 1 81 ? -2.330 -9.968 -8.844 1.00 97.06 81 CYS A N 1
ATOM 632 C CA . CYS A 1 81 ? -2.123 -10.476 -7.487 1.00 97.06 81 CYS A CA 1
ATOM 633 C C . CYS A 1 81 ? -2.823 -11.828 -7.262 1.00 97.06 81 CYS A C 1
ATOM 635 O O . CYS A 1 81 ? -4.047 -11.941 -7.358 1.00 97.06 81 CYS A O 1
ATOM 637 N N . GLN A 1 82 ? -2.044 -12.849 -6.893 1.00 94.75 82 GLN A N 1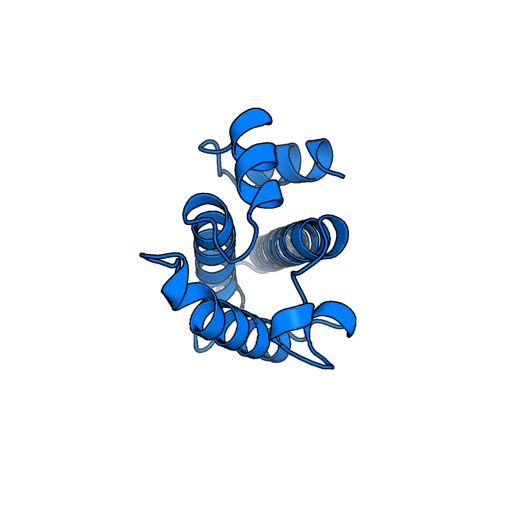
ATOM 638 C CA . GLN A 1 82 ? -2.537 -14.217 -6.673 1.00 94.75 82 GLN A CA 1
ATOM 639 C C . GLN A 1 82 ? -3.005 -14.478 -5.231 1.00 94.75 82 GLN A C 1
ATOM 641 O O . GLN A 1 82 ? -3.563 -15.536 -4.937 1.00 94.75 82 GLN A O 1
ATOM 646 N N . TYR A 1 83 ? -2.808 -13.525 -4.314 1.00 95.81 83 TYR A N 1
ATOM 647 C CA . TYR A 1 83 ? -3.287 -13.638 -2.938 1.00 95.81 83 TYR A CA 1
ATOM 648 C C . TYR A 1 83 ? -4.795 -13.395 -2.879 1.00 95.81 83 TYR A C 1
ATOM 650 O O . TYR A 1 83 ? -5.252 -12.268 -2.690 1.00 95.81 83 TYR A O 1
ATOM 658 N N . THR A 1 84 ? -5.580 -14.467 -2.988 1.00 94.88 84 THR A N 1
ATOM 659 C CA . THR A 1 84 ? -7.054 -14.408 -2.986 1.00 94.88 84 THR A CA 1
ATOM 660 C C . THR A 1 84 ? -7.627 -13.717 -1.748 1.00 94.88 84 THR A C 1
ATOM 662 O O . THR A 1 84 ? -8.638 -13.026 -1.836 1.00 94.88 84 THR A O 1
ATOM 665 N N . ILE A 1 85 ? -6.943 -13.793 -0.602 1.00 96.12 85 ILE A N 1
ATOM 666 C CA . ILE A 1 85 ? -7.331 -13.076 0.624 1.00 96.12 85 ILE A CA 1
ATOM 667 C C . ILE A 1 85 ? -7.335 -11.541 0.467 1.00 96.12 85 ILE A C 1
ATOM 669 O O . ILE A 1 85 ? -8.022 -10.849 1.219 1.00 96.12 85 ILE A O 1
ATOM 673 N N . LEU A 1 86 ? -6.595 -11.008 -0.511 1.00 96.56 86 LEU A N 1
ATOM 674 C CA . LEU A 1 86 ? -6.531 -9.583 -0.838 1.00 96.56 86 LEU A CA 1
ATOM 675 C C . LEU A 1 86 ? -7.418 -9.187 -2.029 1.00 96.56 86 LEU A C 1
ATOM 677 O O . LEU A 1 86 ? -7.651 -7.997 -2.229 1.00 96.56 86 LEU A O 1
ATOM 681 N N . THR A 1 87 ? -7.929 -10.138 -2.818 1.00 94.38 87 THR A N 1
ATOM 682 C CA . THR A 1 87 ? -8.638 -9.854 -4.085 1.00 94.38 87 THR A CA 1
ATOM 683 C C . THR A 1 87 ? -10.071 -10.394 -4.140 1.00 94.38 87 THR A C 1
ATOM 685 O O . THR A 1 87 ? -10.906 -9.865 -4.885 1.00 94.38 87 THR A O 1
ATOM 688 N N . GLU A 1 88 ? -10.403 -11.382 -3.308 1.00 92.81 88 GLU A N 1
ATOM 689 C CA . GLU A 1 88 ? -11.691 -12.078 -3.267 1.00 92.81 88 GLU A CA 1
ATOM 690 C C . GLU A 1 88 ? -12.451 -11.835 -1.950 1.00 92.81 88 GLU A C 1
ATOM 692 O O . GLU A 1 88 ? -11.990 -11.142 -1.041 1.00 92.81 88 GLU A O 1
ATOM 697 N N . GLY A 1 89 ? -13.687 -12.335 -1.857 1.00 93.94 89 GLY A N 1
ATOM 698 C CA . GLY A 1 89 ? -14.540 -12.150 -0.677 1.00 93.94 89 GLY A CA 1
ATOM 699 C C . GLY A 1 89 ? -14.989 -10.699 -0.453 1.00 93.94 89 GLY A C 1
ATOM 700 O O . GLY A 1 89 ? -14.978 -9.877 -1.372 1.00 93.94 89 GLY A O 1
ATOM 701 N N . ASN A 1 90 ? -15.414 -10.376 0.772 1.00 95.62 90 ASN A N 1
ATOM 702 C CA . ASN A 1 90 ? -15.905 -9.041 1.123 1.00 95.62 90 ASN A CA 1
ATOM 703 C C . ASN A 1 90 ? -14.751 -8.027 1.185 1.00 95.62 90 ASN A C 1
ATOM 705 O O . ASN A 1 90 ? -13.840 -8.176 1.999 1.00 95.62 90 ASN A O 1
ATOM 709 N N . VAL A 1 91 ? -14.828 -6.962 0.380 1.00 94.69 91 VAL A N 1
ATOM 710 C CA . VAL A 1 91 ? -13.794 -5.916 0.291 1.00 94.69 91 VAL A CA 1
ATOM 711 C C . VAL A 1 91 ? -13.441 -5.305 1.652 1.00 94.69 91 VAL A C 1
ATOM 713 O O . VAL A 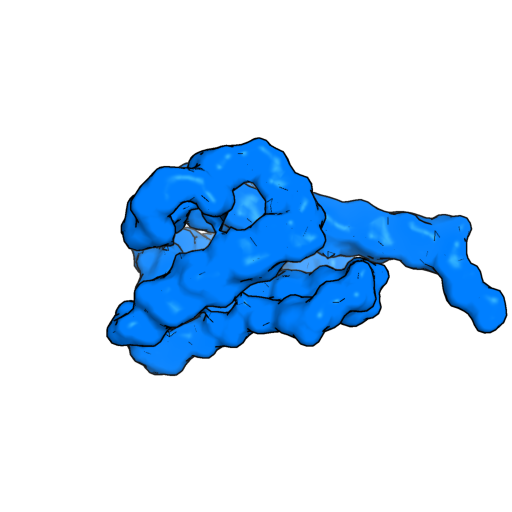1 91 ? -12.268 -5.111 1.961 1.00 94.69 91 VAL A O 1
ATOM 716 N N . ASN A 1 92 ? -14.437 -5.128 2.524 1.00 92.44 92 ASN A N 1
ATOM 717 C CA . ASN A 1 92 ? -14.265 -4.547 3.856 1.00 92.44 92 ASN A CA 1
ATOM 718 C C . ASN A 1 92 ? -13.532 -5.468 4.837 1.00 92.44 92 ASN A C 1
ATOM 720 O O . ASN A 1 92 ? -13.167 -5.024 5.923 1.00 92.44 92 ASN A O 1
ATOM 724 N N . GLN A 1 93 ? -13.342 -6.744 4.487 1.00 93.19 93 GLN A N 1
ATOM 725 C CA . GLN A 1 93 ? -12.651 -7.740 5.309 1.00 93.19 93 GLN A CA 1
ATOM 726 C C . GLN A 1 93 ? -11.192 -7.959 4.891 1.00 93.19 93 GLN A C 1
ATOM 728 O O . GLN A 1 93 ? -10.391 -8.429 5.699 1.00 93.19 93 GLN A O 1
ATOM 733 N N . ARG A 1 94 ? -10.813 -7.561 3.671 1.00 94.44 94 ARG A N 1
ATOM 734 C CA . ARG A 1 94 ? -9.513 -7.897 3.064 1.00 94.44 94 ARG A CA 1
ATOM 735 C C . ARG A 1 94 ? -8.321 -7.349 3.838 1.00 94.44 94 ARG A C 1
ATOM 737 O O . ARG A 1 94 ? -7.344 -8.065 3.994 1.00 94.44 94 ARG A O 1
ATOM 744 N N . LEU A 1 95 ? -8.417 -6.146 4.406 1.00 97.31 95 LEU A N 1
ATOM 745 C CA . LEU A 1 95 ? -7.359 -5.533 5.229 1.00 97.31 95 LEU A CA 1
ATOM 746 C C . LEU A 1 95 ? -7.755 -5.387 6.710 1.00 97.31 95 LEU A C 1
ATOM 748 O O . LEU A 1 95 ? -7.287 -4.481 7.404 1.00 97.31 95 LEU A O 1
ATOM 752 N N . GLN A 1 96 ? -8.638 -6.255 7.221 1.00 94.94 96 GLN A N 1
ATOM 753 C CA . GLN A 1 96 ? -9.056 -6.189 8.630 1.00 94.94 96 GLN A CA 1
ATOM 754 C C . GLN A 1 96 ? -7.975 -6.645 9.603 1.00 94.94 96 GLN A C 1
ATOM 756 O O . GLN A 1 96 ? -7.887 -6.106 10.704 1.00 94.94 96 GLN A O 1
ATOM 761 N N . THR A 1 97 ? -7.152 -7.617 9.216 1.00 97.12 97 THR A N 1
ATOM 762 C CA . THR A 1 97 ? -6.131 -8.180 10.099 1.00 97.12 97 THR A CA 1
ATOM 763 C C . THR A 1 97 ? -4.790 -7.482 9.902 1.00 97.12 97 THR A C 1
ATOM 765 O O . THR A 1 97 ? -4.452 -7.040 8.801 1.00 97.12 97 THR A O 1
ATOM 768 N N . ARG A 1 98 ? -3.979 -7.443 10.967 1.00 97.50 98 ARG A N 1
ATOM 769 C CA . ARG A 1 98 ? -2.574 -7.010 10.892 1.00 97.50 98 ARG A CA 1
ATOM 770 C C . ARG A 1 98 ? -1.805 -7.774 9.808 1.00 97.50 98 ARG A C 1
ATOM 772 O O . ARG A 1 98 ? -1.079 -7.164 9.032 1.00 97.50 98 ARG A O 1
ATOM 779 N N . GLY 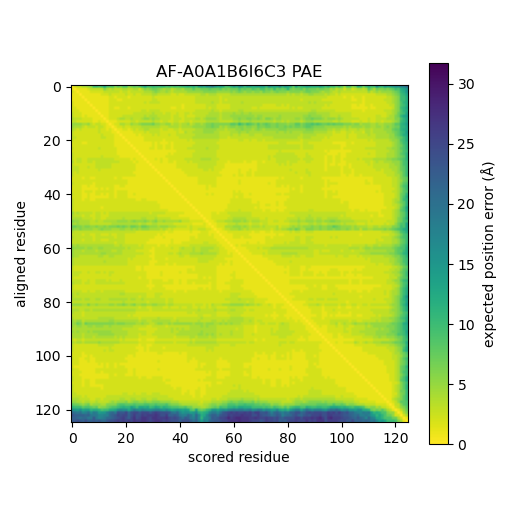A 1 99 ? -2.010 -9.091 9.736 1.00 97.81 99 GLY A N 1
ATOM 780 C CA . GLY A 1 99 ? -1.361 -9.963 8.757 1.00 97.81 99 GLY A CA 1
ATOM 781 C C . GLY A 1 99 ? -1.664 -9.559 7.316 1.00 97.81 99 GLY A C 1
ATOM 782 O O . GLY A 1 99 ? -0.740 -9.410 6.529 1.00 97.81 99 GLY A O 1
ATOM 783 N N . ASN A 1 100 ? -2.927 -9.286 6.982 1.00 97.81 100 ASN A N 1
ATOM 784 C CA . ASN A 1 100 ? -3.288 -8.909 5.614 1.00 97.81 100 ASN A CA 1
ATOM 785 C C . ASN A 1 100 ? -2.764 -7.517 5.236 1.00 97.81 100 ASN A C 1
ATOM 787 O O . ASN A 1 100 ? -2.406 -7.283 4.085 1.00 97.81 100 ASN A O 1
ATOM 791 N N . ARG A 1 101 ? -2.687 -6.594 6.204 1.00 98.31 101 ARG A N 1
ATOM 792 C CA . ARG A 1 101 ? -2.110 -5.257 5.992 1.00 98.31 101 ARG A CA 1
ATOM 793 C C . ARG A 1 101 ? -0.620 -5.327 5.676 1.00 98.31 101 ARG A C 1
ATOM 795 O O . ARG A 1 101 ? -0.153 -4.594 4.809 1.00 98.31 101 ARG A O 1
ATOM 802 N N . LEU A 1 102 ? 0.097 -6.201 6.379 1.00 98.19 102 LEU A N 1
ATOM 803 C CA . LEU A 1 102 ? 1.509 -6.484 6.136 1.00 98.19 102 LEU A CA 1
ATOM 804 C C . LEU A 1 102 ? 1.709 -7.209 4.804 1.00 98.19 102 LEU A C 1
ATOM 806 O O . LEU A 1 102 ? 2.559 -6.795 4.029 1.00 98.19 102 LEU A O 1
ATOM 810 N N . LEU A 1 103 ? 0.875 -8.211 4.508 1.00 98.25 103 LEU A N 1
ATOM 811 C CA . LEU A 1 103 ? 0.907 -8.952 3.245 1.00 98.25 103 LEU A CA 1
ATOM 812 C C . LEU A 1 103 ? 0.726 -8.033 2.032 1.00 98.25 103 LEU A C 1
ATOM 814 O O . LEU A 1 103 ? 1.415 -8.207 1.034 1.00 98.25 103 LEU A O 1
ATOM 818 N N . LEU A 1 104 ? -0.169 -7.042 2.114 1.00 98.56 104 LEU A N 1
ATOM 819 C CA . LEU A 1 104 ? -0.331 -6.059 1.042 1.00 98.56 104 LEU A CA 1
ATOM 820 C C . LEU A 1 104 ? 0.965 -5.276 0.792 1.00 98.56 104 LEU A C 1
ATOM 822 O O . LEU A 1 104 ? 1.378 -5.143 -0.356 1.00 98.56 104 LEU A O 1
ATOM 826 N N . LEU A 1 105 ? 1.593 -4.752 1.850 1.00 98.44 105 LEU A N 1
ATOM 827 C CA . LEU A 1 105 ? 2.836 -3.988 1.716 1.00 98.44 105 LEU A CA 1
ATOM 828 C C . LEU A 1 105 ? 3.965 -4.865 1.167 1.00 98.44 105 LEU A C 1
ATOM 830 O O . LEU A 1 105 ? 4.635 -4.457 0.228 1.00 98.44 105 LEU A O 1
ATOM 834 N N . ASP A 1 106 ? 4.130 -6.068 1.712 1.00 98.06 106 ASP A N 1
ATOM 835 C CA . ASP A 1 106 ? 5.135 -7.045 1.285 1.00 98.06 106 ASP A CA 1
ATOM 836 C C . ASP A 1 106 ? 4.988 -7.422 -0.197 1.00 98.06 106 ASP A C 1
ATOM 838 O O . ASP A 1 106 ? 5.959 -7.384 -0.955 1.00 98.06 106 ASP A O 1
ATOM 842 N N . PHE A 1 107 ? 3.756 -7.690 -0.641 1.00 98.25 107 PHE A N 1
ATOM 843 C CA . PHE A 1 107 ? 3.458 -7.963 -2.044 1.00 98.25 107 PHE A CA 1
ATOM 844 C C . PHE A 1 107 ? 3.830 -6.778 -2.942 1.00 98.25 107 PHE A C 1
ATOM 846 O O . PHE A 1 107 ? 4.587 -6.945 -3.893 1.00 98.25 107 PHE A O 1
ATOM 853 N N . LEU A 1 108 ? 3.355 -5.568 -2.628 1.00 98.50 108 LEU A N 1
ATOM 854 C CA . LEU A 1 108 ? 3.629 -4.380 -3.444 1.00 98.50 108 LEU A CA 1
ATOM 855 C C . LEU A 1 108 ? 5.126 -4.033 -3.494 1.00 98.50 108 LEU A C 1
ATOM 857 O O . LEU A 1 108 ? 5.628 -3.625 -4.540 1.00 98.50 108 LEU A O 1
ATOM 861 N N . LEU A 1 109 ? 5.843 -4.208 -2.382 1.00 98.12 109 LEU A N 1
ATOM 862 C CA . LEU A 1 109 ? 7.295 -4.040 -2.315 1.00 98.12 109 LEU A CA 1
ATOM 863 C C . LEU A 1 109 ? 8.011 -5.048 -3.216 1.00 98.12 109 LEU A C 1
ATOM 865 O O . LEU A 1 109 ? 8.871 -4.655 -4.005 1.00 98.12 109 LEU A O 1
ATOM 869 N N . SER A 1 110 ? 7.618 -6.319 -3.135 1.00 96.94 110 SER A N 1
ATOM 870 C CA . SER A 1 110 ? 8.192 -7.401 -3.936 1.00 96.94 110 SER A CA 1
ATOM 871 C C . SER A 1 110 ? 7.979 -7.172 -5.433 1.00 96.94 110 SER A C 1
ATOM 873 O O . SER A 1 110 ? 8.931 -7.256 -6.210 1.00 96.94 110 SER A O 1
ATOM 875 N N . GLU A 1 111 ? 6.760 -6.806 -5.841 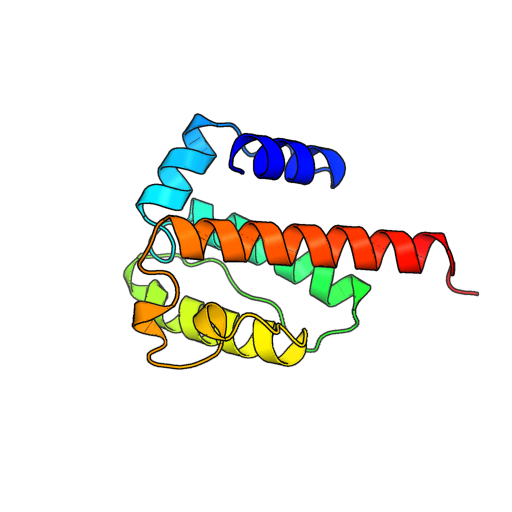1.00 97.50 111 GLU A N 1
ATOM 876 C CA . GLU A 1 111 ? 6.444 -6.484 -7.238 1.00 97.50 111 GLU A CA 1
ATOM 877 C C . GLU A 1 111 ? 7.250 -5.279 -7.732 1.00 97.50 111 GLU A C 1
ATOM 879 O O . GLU A 1 111 ? 7.774 -5.284 -8.845 1.00 97.50 111 GLU A O 1
ATOM 884 N N . LEU A 1 112 ? 7.420 -4.251 -6.896 1.00 97.19 112 LEU A N 1
ATOM 885 C CA . LEU A 1 112 ? 8.180 -3.061 -7.269 1.00 97.19 112 LEU A CA 1
ATOM 886 C C . LEU A 1 112 ? 9.671 -3.373 -7.437 1.00 97.19 112 LEU A C 1
ATOM 888 O O . LEU A 1 112 ? 10.300 -2.944 -8.409 1.00 97.19 112 LEU A O 1
ATOM 892 N N . GLN A 1 113 ? 10.247 -4.136 -6.510 1.00 95.62 113 GLN A N 1
ATOM 893 C CA . GLN A 1 113 ? 11.624 -4.610 -6.619 1.00 95.62 113 GLN A CA 1
ATOM 894 C C . GLN A 1 113 ? 11.807 -5.461 -7.884 1.00 95.62 113 GLN A C 1
ATOM 896 O O . GLN A 1 113 ? 12.741 -5.212 -8.649 1.00 95.62 113 GLN A O 1
ATOM 901 N N . ALA A 1 114 ? 10.888 -6.391 -8.160 1.00 95.12 114 ALA A N 1
ATOM 902 C CA . ALA A 1 114 ? 10.908 -7.215 -9.366 1.00 95.12 114 ALA A CA 1
ATOM 903 C C . ALA A 1 114 ? 10.817 -6.366 -10.646 1.00 95.12 114 ALA A C 1
ATOM 905 O O . ALA A 1 114 ? 11.645 -6.522 -11.547 1.00 95.12 114 ALA A O 1
ATOM 906 N N . ALA A 1 115 ? 9.887 -5.411 -10.713 1.00 94.56 115 ALA A N 1
ATOM 907 C CA . ALA A 1 115 ? 9.724 -4.512 -11.855 1.00 94.56 115 ALA A CA 1
ATOM 908 C C . ALA A 1 115 ? 10.995 -3.686 -12.124 1.00 94.56 115 ALA A C 1
ATOM 910 O O . ALA A 1 115 ? 11.441 -3.563 -13.269 1.00 94.56 115 ALA A O 1
ATOM 911 N N . ARG A 1 116 ? 11.648 -3.180 -11.068 1.00 94.00 116 ARG A N 1
ATOM 912 C CA . ARG A 1 116 ? 12.937 -2.477 -11.182 1.00 94.00 116 ARG A CA 1
ATOM 913 C C . ARG A 1 116 ? 14.054 -3.394 -11.678 1.00 94.00 116 ARG A C 1
ATOM 915 O O . ARG A 1 116 ? 14.828 -2.976 -12.536 1.00 94.00 116 ARG A O 1
ATOM 922 N N . MET A 1 117 ? 14.134 -4.634 -11.194 1.00 92.62 117 MET A N 1
ATOM 923 C CA . MET A 1 117 ? 15.121 -5.610 -11.679 1.00 92.62 117 MET A CA 1
ATOM 924 C C . MET A 1 117 ? 14.924 -5.927 -13.165 1.00 92.62 117 MET A C 1
ATOM 926 O O . MET A 1 117 ? 15.895 -5.959 -13.921 1.00 92.62 117 MET A O 1
ATOM 930 N N . VAL A 1 118 ? 13.676 -6.120 -13.605 1.00 90.50 118 VAL A N 1
ATOM 931 C CA . VAL A 1 118 ? 13.350 -6.368 -15.018 1.00 90.50 118 VAL A CA 1
ATOM 932 C C . VAL A 1 118 ? 13.783 -5.191 -15.891 1.00 90.50 118 VAL A C 1
ATOM 934 O O . VAL A 1 118 ? 14.427 -5.411 -16.916 1.00 90.50 118 VAL A O 1
ATOM 937 N N . ARG A 1 119 ? 13.505 -3.953 -15.464 1.00 84.69 119 ARG A N 1
ATOM 938 C CA . ARG A 1 119 ? 13.903 -2.739 -16.189 1.00 84.69 119 ARG A CA 1
ATOM 939 C C . ARG A 1 119 ? 15.420 -2.535 -16.224 1.00 84.69 119 ARG A C 1
ATOM 941 O O . ARG A 1 119 ? 15.958 -2.186 -17.266 1.00 84.69 119 ARG A O 1
ATOM 948 N N . SER A 1 120 ? 16.132 -2.806 -15.131 1.00 82.12 120 SER A N 1
ATOM 949 C CA . SER A 1 120 ? 17.603 -2.743 -15.114 1.00 82.12 120 SER A CA 1
ATOM 9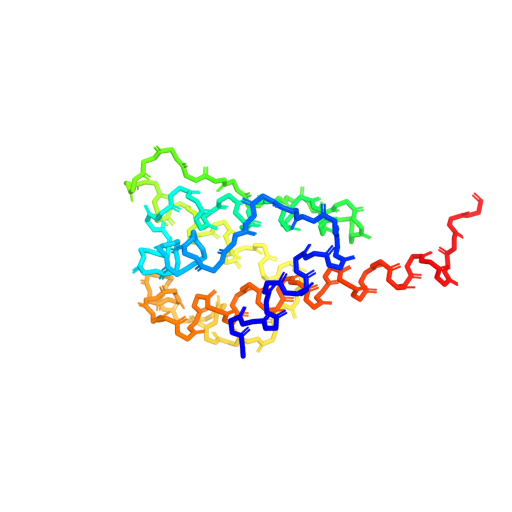50 C C . SER A 1 120 ? 18.247 -3.763 -16.064 1.00 82.12 120 SER A C 1
ATOM 952 O O . SER A 1 120 ? 19.283 -3.479 -16.658 1.00 82.12 120 SER A O 1
ATOM 954 N N . ASN A 1 121 ? 17.623 -4.933 -16.243 1.00 75.12 121 ASN A N 1
ATOM 955 C CA . ASN A 1 121 ? 18.092 -5.982 -17.156 1.00 75.12 121 ASN A CA 1
ATOM 956 C C . ASN A 1 121 ? 17.646 -5.780 -18.617 1.00 75.12 121 ASN A C 1
ATOM 958 O O . ASN A 1 121 ? 18.156 -6.454 -19.513 1.00 75.12 121 ASN A O 1
ATOM 962 N N . LYS A 1 122 ? 16.697 -4.874 -18.864 1.00 65.12 122 LYS A N 1
ATOM 963 C CA . LYS A 1 122 ? 16.209 -4.471 -20.187 1.00 65.12 122 LYS A CA 1
ATOM 964 C C . LYS A 1 122 ? 16.079 -2.944 -20.223 1.00 65.12 122 LYS A C 1
ATOM 966 O O . LYS A 1 122 ? 14.956 -2.447 -20.131 1.00 65.12 122 LYS A O 1
ATOM 971 N N . PRO A 1 123 ? 17.194 -2.197 -20.304 1.00 60.03 123 PRO A N 1
ATOM 972 C CA . PRO A 1 123 ? 17.100 -0.761 -20.517 1.00 60.03 123 PRO A CA 1
ATOM 973 C C . PRO A 1 123 ? 16.304 -0.517 -21.807 1.00 60.03 123 PRO A C 1
ATOM 975 O O . PRO A 1 123 ? 16.534 -1.212 -22.800 1.00 60.03 123 PRO A O 1
ATOM 978 N N . ASP A 1 124 ? 15.341 0.409 -21.767 1.00 57.78 124 ASP A N 1
ATOM 979 C CA . ASP A 1 124 ? 14.653 0.870 -22.977 1.00 57.78 124 ASP A CA 1
ATOM 980 C C . ASP A 1 124 ? 15.698 1.250 -24.048 1.00 57.78 124 ASP A C 1
ATOM 982 O O . ASP A 1 124 ? 16.752 1.787 -23.684 1.00 57.78 124 ASP A O 1
ATOM 986 N N . PRO A 1 125 ? 15.455 0.927 -25.333 1.00 50.09 125 PRO A N 1
ATOM 987 C CA . PRO A 1 125 ? 16.385 1.220 -26.421 1.00 50.09 125 PRO A CA 1
ATOM 988 C C . PRO A 1 125 ? 16.648 2.718 -26.622 1.00 50.09 125 PRO A C 1
ATOM 990 O O . PRO A 1 125 ? 15.741 3.540 -26.357 1.00 50.09 125 PRO A O 1
#

Organism: NCBI:txid320908